Protein AF-A0A0F9EM90-F1 (afdb_monomer_lite)

Sequence (157 aa):
MNNIDSKKKAEEIRKLYMSQSSGDNFTALVMSEFGMGKTSFICTGRRPILIDSFDPRGTTVIEVLYAEEIKKGDILIRTFWNESSKAPTEFIRWERQWMNDVNSNFLSLFGTYAIDSATTFIDALTYYTAIRKGRKEGQLAIQDYIPIYNMFKDFIK

Organism: NCBI:txid412755

Structure (mmCIF, N/CA/C/O backbone):
data_AF-A0A0F9EM90-F1
#
_entry.id   AF-A0A0F9EM90-F1
#
loop_
_atom_site.group_PDB
_atom_site.id
_atom_site.type_symbol
_atom_site.label_atom_id
_atom_site.label_alt_id
_atom_site.label_comp_id
_atom_site.label_asym_id
_atom_site.label_entity_id
_atom_site.label_seq_id
_atom_site.pdbx_PDB_ins_code
_atom_site.Cartn_x
_atom_site.Cartn_y
_atom_site.Cartn_z
_atom_site.occupancy
_atom_site.B_iso_or_equiv
_atom_site.auth_seq_id
_atom_site.auth_comp_id
_atom_site.auth_asym_id
_atom_site.auth_atom_id
_atom_site.pdbx_PDB_model_num
ATOM 1 N N . MET A 1 1 ? -42.984 12.129 17.875 1.00 46.44 1 MET A N 1
ATOM 2 C CA . MET A 1 1 ? -42.345 11.354 16.786 1.00 46.44 1 MET A CA 1
ATOM 3 C C . MET A 1 1 ? -41.773 10.068 17.375 1.00 46.44 1 MET A C 1
ATOM 5 O O . MET A 1 1 ? -41.110 10.130 18.403 1.00 46.44 1 MET A O 1
ATOM 9 N N . ASN A 1 2 ? -42.136 8.915 16.805 1.00 51.62 2 ASN A N 1
ATOM 10 C CA . ASN A 1 2 ? -42.031 7.577 17.406 1.00 51.62 2 ASN A CA 1
ATOM 11 C C . ASN A 1 2 ? -40.585 7.094 17.626 1.00 51.62 2 ASN A C 1
ATOM 13 O O . ASN A 1 2 ? -39.968 6.514 16.742 1.00 51.62 2 ASN A O 1
ATOM 17 N N . ASN A 1 3 ? -40.080 7.255 18.849 1.00 58.31 3 ASN A N 1
ATOM 18 C CA . ASN A 1 3 ? -38.748 6.806 19.281 1.00 58.31 3 ASN A CA 1
ATOM 19 C C . ASN A 1 3 ? -38.628 5.261 19.398 1.00 58.31 3 ASN A C 1
ATOM 21 O O . ASN A 1 3 ? -37.535 4.706 19.474 1.00 58.31 3 ASN A O 1
ATOM 25 N N . ILE A 1 4 ? -39.766 4.556 19.412 1.00 61.81 4 ILE A N 1
ATOM 26 C CA . ILE A 1 4 ? -39.859 3.090 19.538 1.00 61.81 4 ILE A CA 1
ATOM 27 C C . ILE A 1 4 ? -39.525 2.390 18.208 1.00 61.81 4 ILE A C 1
ATOM 29 O O . ILE A 1 4 ? -38.882 1.342 18.214 1.00 61.81 4 ILE A O 1
ATOM 33 N N . ASP A 1 5 ? -39.893 2.991 17.071 1.00 78.44 5 ASP A N 1
ATOM 34 C CA . ASP A 1 5 ? -39.674 2.401 15.742 1.00 78.44 5 ASP A CA 1
ATOM 35 C C . ASP A 1 5 ? -38.191 2.463 15.327 1.00 78.44 5 ASP A C 1
ATOM 37 O O . ASP A 1 5 ? -37.630 1.494 14.817 1.00 78.44 5 ASP A O 1
ATOM 41 N N . SER A 1 6 ? -37.498 3.561 15.655 1.00 79.38 6 SER A N 1
ATOM 42 C CA . SER A 1 6 ? -36.065 3.721 15.368 1.00 79.38 6 SER A CA 1
ATOM 43 C C . SER A 1 6 ? -35.183 2.740 16.147 1.00 79.38 6 SER A C 1
ATOM 45 O O . SER A 1 6 ? -34.231 2.194 15.592 1.00 79.38 6 SER A O 1
ATOM 47 N N . LYS A 1 7 ? -35.502 2.475 17.424 1.00 87.06 7 LYS A N 1
ATOM 48 C CA . LYS A 1 7 ? -34.757 1.505 18.249 1.00 87.06 7 LYS A CA 1
ATOM 49 C C . LYS A 1 7 ? -34.933 0.076 17.746 1.00 87.06 7 LYS A C 1
ATOM 51 O O . LYS A 1 7 ? -33.965 -0.676 17.709 1.00 87.06 7 LYS A O 1
ATOM 56 N N . LYS A 1 8 ? -36.150 -0.283 17.328 1.00 91.00 8 LYS A N 1
ATOM 57 C CA . LYS A 1 8 ? -36.441 -1.606 16.772 1.00 91.00 8 LYS A CA 1
ATOM 58 C C . LYS A 1 8 ? -35.688 -1.837 15.458 1.00 91.00 8 LYS A C 1
ATOM 60 O O . LYS A 1 8 ? -35.020 -2.856 15.331 1.00 91.00 8 LYS A O 1
ATOM 65 N N . LYS A 1 9 ? -35.694 -0.853 14.551 1.00 86.62 9 LYS A N 1
ATOM 66 C CA . LYS A 1 9 ? -34.911 -0.891 13.303 1.00 86.62 9 LYS A CA 1
ATOM 67 C C . LYS A 1 9 ? -33.408 -1.022 13.553 1.00 86.62 9 LYS A C 1
ATOM 69 O O . LYS A 1 9 ? -32.748 -1.818 12.894 1.00 86.62 9 LYS A O 1
ATOM 74 N N . ALA A 1 10 ? -32.862 -0.287 14.523 1.00 88.19 10 ALA A N 1
ATOM 75 C CA . ALA A 1 10 ? -31.448 -0.407 14.889 1.00 88.19 10 ALA A CA 1
ATOM 76 C C . ALA A 1 10 ? -31.095 -1.820 15.388 1.00 88.19 10 ALA A C 1
ATOM 78 O O . ALA A 1 10 ? -30.047 -2.364 15.040 1.00 88.19 10 ALA A O 1
ATOM 79 N N . GLU A 1 11 ? -31.983 -2.433 16.171 1.00 92.31 11 GLU A N 1
ATOM 80 C CA . GLU A 1 11 ? -31.784 -3.781 16.702 1.00 92.31 11 GLU A CA 1
ATOM 81 C C . GLU A 1 11 ? -31.938 -4.867 15.623 1.00 92.31 11 GLU A C 1
ATOM 83 O O . GLU A 1 11 ? -31.204 -5.854 15.621 1.00 92.31 11 GLU A O 1
ATOM 88 N N . GLU A 1 12 ? -32.844 -4.673 14.663 1.00 90.94 12 GLU A N 1
ATOM 89 C CA . GLU A 1 12 ? -32.984 -5.533 13.480 1.00 90.94 12 GLU A CA 1
ATOM 90 C C . GLU A 1 12 ? -31.717 -5.506 12.612 1.00 90.94 12 GLU A C 1
ATOM 92 O O . GLU A 1 12 ? -31.215 -6.564 12.230 1.00 90.94 12 GLU A O 1
ATOM 97 N N . ILE A 1 13 ? -31.136 -4.322 12.384 1.00 86.62 13 ILE A N 1
ATOM 98 C CA . ILE A 1 13 ? -29.864 -4.167 11.661 1.00 86.62 13 ILE A CA 1
ATOM 99 C C . ILE A 1 13 ? -28.724 -4.884 12.400 1.00 86.62 13 ILE A C 1
ATOM 101 O O . ILE A 1 13 ? -27.939 -5.596 11.778 1.00 86.62 13 ILE A O 1
ATOM 105 N N . ARG A 1 14 ? -28.637 -4.760 13.731 1.00 86.00 14 ARG A N 1
ATOM 106 C CA . ARG A 1 14 ? -27.620 -5.474 14.526 1.00 86.00 14 ARG A CA 1
ATOM 107 C C . ARG A 1 14 ? -27.728 -6.986 14.379 1.00 86.00 14 ARG A C 1
ATOM 109 O O . ARG A 1 14 ? -26.720 -7.646 14.147 1.00 86.00 14 ARG A O 1
ATOM 116 N N . LYS A 1 15 ? -28.944 -7.528 14.489 1.00 91.12 15 LYS A N 1
ATOM 117 C CA . LYS A 1 15 ? -29.190 -8.967 14.335 1.00 91.12 15 LYS A CA 1
ATOM 118 C C . LYS A 1 15 ? -28.811 -9.459 12.943 1.00 91.12 15 LYS A C 1
ATOM 120 O O . LYS A 1 15 ? -28.224 -10.530 12.839 1.00 91.12 15 LYS A O 1
ATOM 125 N N . LEU A 1 16 ? -29.078 -8.665 11.903 1.00 82.38 16 LEU A N 1
ATOM 126 C CA . LEU A 1 16 ? -28.652 -8.967 10.538 1.00 82.38 16 LEU A CA 1
ATOM 127 C C . LEU A 1 16 ? -27.127 -9.138 10.459 1.00 82.38 16 LEU A C 1
ATOM 129 O O . LEU A 1 16 ? -26.667 -10.187 10.014 1.00 82.38 16 LEU A O 1
ATOM 133 N N . TYR A 1 17 ? -26.353 -8.169 10.957 1.00 76.44 17 TYR A N 1
ATOM 134 C CA . TYR A 1 17 ? -24.885 -8.247 10.944 1.00 76.44 17 TYR A CA 1
ATOM 135 C C . TYR A 1 17 ? -24.328 -9.386 11.805 1.00 76.44 17 TYR A C 1
ATOM 137 O O . TYR A 1 17 ? -23.344 -10.002 11.420 1.00 76.44 17 TYR A O 1
ATOM 145 N N . MET A 1 18 ? -24.960 -9.704 12.938 1.00 79.94 18 MET A N 1
ATOM 146 C CA . MET A 1 18 ? -24.566 -10.849 13.773 1.00 79.94 18 MET A CA 1
ATOM 147 C C . MET A 1 18 ? -24.895 -12.205 13.131 1.00 79.94 18 MET A C 1
ATOM 149 O O . MET A 1 18 ? -24.245 -13.197 13.440 1.00 79.94 18 MET A O 1
ATOM 153 N N . SER A 1 19 ? -25.922 -12.260 12.276 1.00 79.94 19 SER A N 1
ATOM 154 C CA . SER A 1 19 ? -26.359 -13.488 11.594 1.00 79.94 19 SER A CA 1
ATOM 155 C C . SER A 1 19 ? -25.578 -13.800 10.317 1.00 79.94 19 SER A C 1
ATOM 157 O O . SER A 1 19 ? -25.594 -14.939 9.854 1.00 79.94 19 SER A O 1
ATOM 159 N N . GLN A 1 20 ? -24.900 -12.807 9.741 1.00 75.94 20 GLN A N 1
ATOM 160 C CA . GLN A 1 20 ? -23.992 -13.020 8.624 1.00 75.94 20 GLN A CA 1
ATOM 161 C C . GLN A 1 20 ? -22.680 -13.556 9.191 1.00 75.94 20 GLN A C 1
ATOM 163 O O . GLN A 1 20 ? -21.999 -12.862 9.941 1.00 75.94 20 GLN A O 1
ATOM 168 N N . SER A 1 21 ? -22.337 -14.802 8.853 1.00 56.84 21 SER A N 1
ATOM 169 C CA . SER A 1 21 ? -21.004 -15.339 9.119 1.00 56.84 21 SER A CA 1
ATOM 170 C C . SER A 1 21 ? -19.987 -14.345 8.572 1.00 56.84 21 SER A C 1
ATOM 172 O O . SER A 1 21 ? -19.994 -14.061 7.371 1.00 56.84 21 SER A O 1
ATOM 174 N N . SER A 1 22 ? -19.168 -13.784 9.454 1.00 59.38 22 SER A N 1
ATOM 175 C CA . SER A 1 22 ? -18.066 -12.904 9.096 1.00 59.38 22 SER A CA 1
ATOM 176 C C . SER A 1 22 ? -17.229 -13.595 8.027 1.00 59.38 22 SER A C 1
ATOM 178 O O . SER A 1 22 ? -16.595 -14.607 8.307 1.00 59.38 22 SER A O 1
ATOM 180 N N . GLY A 1 23 ? -17.263 -13.090 6.793 1.00 58.12 23 GLY A N 1
ATOM 181 C CA . GLY A 1 23 ? -16.195 -13.401 5.853 1.00 58.12 23 GLY A CA 1
ATOM 182 C C . GLY A 1 23 ? -14.897 -12.925 6.496 1.00 58.12 23 GLY A C 1
ATOM 183 O O . GLY A 1 23 ? -14.842 -11.787 6.964 1.00 58.12 23 GLY A O 1
ATOM 184 N N . ASP A 1 24 ? -13.899 -13.800 6.585 1.00 68.00 24 ASP A N 1
ATOM 185 C CA . ASP A 1 24 ? -12.699 -13.528 7.383 1.00 68.00 24 ASP A CA 1
ATOM 186 C C . ASP A 1 24 ? -11.896 -12.329 6.854 1.00 68.00 24 ASP A C 1
ATOM 188 O O . ASP A 1 24 ? -11.209 -11.670 7.630 1.00 68.00 24 ASP A O 1
ATOM 192 N N . ASN A 1 25 ? -12.049 -11.986 5.566 1.00 71.38 25 ASN A N 1
ATOM 193 C CA . ASN A 1 25 ? -11.287 -10.936 4.895 1.00 71.38 25 ASN A CA 1
ATOM 194 C C . ASN A 1 25 ? -12.173 -10.050 3.999 1.00 71.38 25 ASN A C 1
ATOM 196 O O . ASN A 1 25 ? -13.101 -10.525 3.342 1.00 71.38 25 ASN A O 1
ATOM 200 N N . PHE A 1 26 ? -11.846 -8.756 3.939 1.00 82.62 26 PHE A N 1
ATOM 201 C CA . PHE A 1 26 ? -12.444 -7.775 3.032 1.00 82.62 26 PHE A CA 1
ATOM 202 C C . PHE A 1 26 ? -11.342 -7.127 2.197 1.00 82.62 26 PHE A C 1
ATOM 204 O O . PHE A 1 26 ? -10.456 -6.476 2.748 1.00 82.62 26 PHE A O 1
ATOM 211 N N . THR A 1 27 ? -11.435 -7.263 0.874 1.00 85.31 27 THR A N 1
ATOM 212 C CA . THR A 1 27 ? -10.551 -6.570 -0.068 1.00 85.31 27 THR A CA 1
ATOM 213 C C . THR A 1 27 ? -11.351 -5.552 -0.863 1.00 85.31 27 THR A C 1
ATOM 215 O O . THR A 1 27 ? -12.435 -5.853 -1.368 1.00 85.31 27 THR A O 1
ATOM 218 N N . ALA A 1 28 ? -10.806 -4.347 -1.009 1.00 87.81 28 ALA A N 1
ATOM 219 C CA . ALA A 1 28 ? -11.412 -3.289 -1.800 1.00 87.81 28 ALA A CA 1
ATOM 220 C C . ALA A 1 28 ? -10.372 -2.547 -2.634 1.00 87.81 28 ALA A C 1
ATOM 222 O O . ALA A 1 28 ? -9.266 -2.269 -2.176 1.00 87.81 28 ALA A O 1
ATOM 223 N N . LEU A 1 29 ? -10.775 -2.163 -3.844 1.00 89.31 29 LEU A N 1
ATOM 224 C CA . LEU A 1 29 ? -10.063 -1.185 -4.654 1.00 89.31 29 LEU A CA 1
ATOM 225 C C . LEU A 1 29 ? -10.736 0.178 -4.467 1.00 89.31 29 LEU A C 1
ATOM 227 O O . LEU A 1 29 ? -11.866 0.386 -4.909 1.00 89.31 29 LEU A O 1
ATOM 231 N N . VAL A 1 30 ? -10.046 1.104 -3.804 1.00 89.88 30 VAL A N 1
ATOM 232 C CA . VAL A 1 30 ? -10.560 2.454 -3.541 1.00 89.88 30 VAL A CA 1
ATOM 233 C C . VAL A 1 30 ? -10.069 3.401 -4.629 1.00 89.88 30 VAL A C 1
ATOM 235 O O . VAL A 1 30 ? -8.875 3.679 -4.737 1.00 89.88 30 VAL A O 1
ATOM 238 N N . MET A 1 31 ? -10.998 3.913 -5.435 1.00 88.31 31 MET A N 1
ATOM 239 C CA . 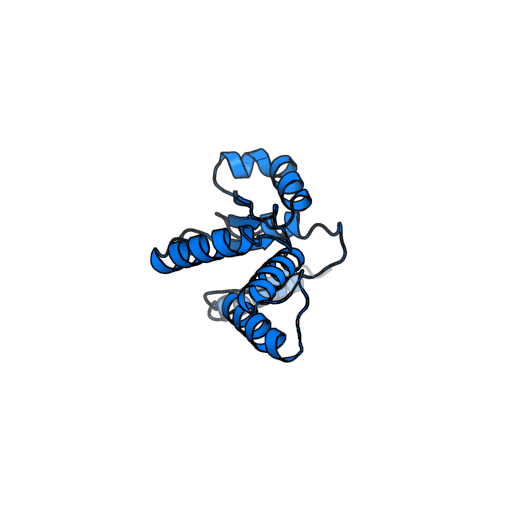MET A 1 31 ? -10.702 4.817 -6.547 1.00 88.31 31 MET A CA 1
ATOM 240 C C . MET A 1 31 ? -11.405 6.155 -6.357 1.00 88.31 31 MET A C 1
ATOM 242 O O . MET A 1 31 ? -12.573 6.214 -5.986 1.00 88.31 31 MET A O 1
ATOM 246 N N . SER A 1 32 ? -10.686 7.237 -6.635 1.00 87.00 32 SER A N 1
ATOM 247 C CA . SER A 1 32 ? -11.215 8.599 -6.630 1.00 87.00 32 SER A CA 1
ATOM 248 C C . SER A 1 32 ? -10.233 9.538 -7.329 1.00 87.00 32 SER A C 1
ATOM 250 O O . SER A 1 32 ? -9.054 9.202 -7.500 1.00 87.00 32 SER A O 1
ATOM 252 N N . GLU A 1 33 ? -10.673 10.761 -7.607 1.00 87.06 33 GLU A N 1
ATOM 253 C CA . GLU A 1 33 ? -9.800 11.838 -8.074 1.00 87.06 33 GLU A CA 1
ATOM 254 C C . GLU A 1 33 ? -8.669 12.159 -7.080 1.00 87.06 33 GLU A C 1
ATOM 256 O O . GLU A 1 33 ? -8.689 11.776 -5.897 1.00 87.06 33 GLU A O 1
ATOM 261 N N . PHE A 1 34 ? -7.640 12.841 -7.585 1.00 84.38 34 PHE A N 1
ATOM 262 C CA . PHE A 1 34 ? -6.526 13.340 -6.785 1.00 84.38 34 PHE A CA 1
ATOM 263 C C . PHE A 1 34 ? -7.029 14.277 -5.672 1.00 84.38 34 PHE A C 1
ATOM 265 O O . PHE A 1 34 ? -7.950 15.059 -5.879 1.00 84.38 34 PHE A O 1
ATOM 272 N N . GLY A 1 35 ? -6.435 14.188 -4.478 1.00 83.19 35 GLY A N 1
ATOM 273 C CA . GLY A 1 35 ? -6.781 15.060 -3.346 1.00 83.19 35 GLY A CA 1
ATOM 274 C C . GLY A 1 35 ? -8.030 14.673 -2.544 1.00 83.19 35 GLY A C 1
ATOM 275 O O . GLY A 1 35 ? -8.271 15.268 -1.502 1.00 83.19 35 GLY A O 1
ATOM 276 N N . MET A 1 36 ? -8.782 13.638 -2.933 1.00 90.00 36 MET A N 1
ATOM 277 C CA . MET A 1 36 ? -10.009 13.220 -2.221 1.00 90.00 36 MET A CA 1
ATOM 278 C C . MET A 1 36 ? -9.756 12.392 -0.942 1.00 90.00 36 MET A C 1
ATOM 280 O O . MET A 1 36 ? -10.641 11.684 -0.473 1.00 90.00 36 MET A O 1
ATOM 284 N N . GLY A 1 37 ? -8.540 12.429 -0.388 1.00 88.69 37 GLY A N 1
ATOM 285 C CA . GLY A 1 37 ? -8.238 11.809 0.909 1.00 88.69 37 GLY A CA 1
ATOM 286 C C . GLY A 1 37 ? -8.121 10.280 0.924 1.00 88.69 37 GLY A C 1
ATOM 287 O O . GLY A 1 37 ? -8.282 9.689 1.985 1.00 88.69 37 GLY A O 1
ATOM 288 N N . LYS A 1 38 ? -7.813 9.622 -0.206 1.00 91.44 38 LYS A N 1
ATOM 289 C CA . LYS A 1 38 ? -7.612 8.153 -0.264 1.00 91.44 38 LYS A CA 1
ATOM 290 C C . LYS A 1 38 ? -6.577 7.659 0.747 1.00 91.44 38 LYS A C 1
ATOM 292 O O . LYS A 1 38 ? -6.831 6.716 1.486 1.00 91.44 38 LYS A O 1
ATOM 297 N N . THR A 1 39 ? -5.442 8.342 0.815 1.00 89.94 39 THR A N 1
ATOM 298 C CA . THR A 1 39 ? -4.379 8.022 1.763 1.00 89.94 39 THR A CA 1
ATOM 299 C C . THR A 1 39 ? -4.857 8.149 3.215 1.00 89.94 39 THR A C 1
ATOM 301 O O . THR A 1 39 ? -4.654 7.243 4.014 1.00 89.94 39 THR A O 1
ATOM 304 N N . SER A 1 40 ? -5.592 9.213 3.552 1.00 92.38 40 SER A N 1
ATOM 305 C CA . SER A 1 40 ? -6.198 9.374 4.883 1.00 92.38 40 SER A CA 1
ATOM 306 C C . SER A 1 40 ? -7.271 8.319 5.178 1.00 92.38 40 SER A C 1
ATOM 308 O O . SER A 1 40 ? -7.410 7.882 6.317 1.00 92.38 40 SER A O 1
ATOM 310 N N . PHE A 1 41 ? -8.017 7.879 4.160 1.00 93.75 41 PHE A N 1
ATOM 311 C CA . PHE A 1 41 ? -9.005 6.810 4.289 1.00 93.75 41 PHE A CA 1
ATOM 312 C C . PHE A 1 41 ? -8.353 5.486 4.711 1.00 93.75 41 PHE A C 1
ATOM 314 O O . PHE A 1 41 ? -8.882 4.819 5.600 1.00 93.75 41 PHE A O 1
ATOM 321 N N . ILE A 1 42 ? -7.178 5.142 4.168 1.00 94.38 42 ILE A N 1
ATOM 322 C CA . ILE A 1 42 ? -6.421 3.942 4.571 1.00 94.38 42 ILE A CA 1
ATOM 323 C C . ILE A 1 42 ? -6.150 3.949 6.082 1.00 94.38 42 ILE A C 1
ATOM 325 O O . ILE A 1 42 ? -6.340 2.934 6.750 1.00 94.38 42 ILE A O 1
ATOM 329 N N . CYS A 1 43 ? -5.794 5.105 6.648 1.00 94.75 43 CYS A N 1
ATOM 330 C CA . CYS A 1 43 ? -5.495 5.265 8.074 1.00 94.75 43 CYS A CA 1
ATOM 331 C C . CYS A 1 43 ? -6.711 5.080 9.006 1.00 94.75 43 CYS A C 1
ATOM 333 O O . CYS A 1 43 ? -6.552 5.068 10.227 1.00 94.75 43 CYS A O 1
ATOM 335 N N . THR A 1 44 ? -7.923 4.925 8.460 1.00 94.19 44 THR A N 1
ATOM 336 C CA . THR A 1 44 ? -9.133 4.579 9.230 1.00 94.19 44 THR A CA 1
ATOM 337 C C . THR A 1 44 ? -9.347 3.070 9.381 1.00 94.19 44 THR A C 1
ATOM 339 O O . THR A 1 44 ? -10.270 2.650 10.080 1.00 94.19 44 THR A O 1
ATOM 342 N N . GLY A 1 45 ? -8.494 2.255 8.749 1.00 93.31 45 GLY A N 1
ATOM 343 C CA . GLY A 1 45 ? -8.544 0.799 8.816 1.00 93.31 45 GLY A CA 1
ATOM 344 C C . GLY A 1 45 ? -8.340 0.226 10.224 1.00 93.31 45 GLY A C 1
ATOM 345 O O . GLY A 1 45 ? -7.969 0.908 11.185 1.00 93.31 45 GLY A O 1
ATOM 346 N N . ARG A 1 46 ? -8.573 -1.082 10.353 1.00 93.69 46 ARG A N 1
ATOM 347 C CA . ARG A 1 46 ? -8.303 -1.827 11.587 1.00 93.69 46 ARG A CA 1
ATOM 348 C C . ARG A 1 46 ? -6.795 -1.852 11.855 1.00 93.69 46 ARG A C 1
ATOM 350 O O . ARG A 1 46 ? -6.026 -2.283 11.002 1.00 93.69 46 ARG A O 1
ATOM 357 N N . ARG A 1 47 ? -6.390 -1.429 13.053 1.00 96.06 47 ARG A N 1
ATOM 358 C CA . ARG A 1 47 ? -4.987 -1.393 13.495 1.00 96.06 47 ARG A CA 1
ATOM 359 C C . ARG A 1 47 ? -4.466 -2.780 13.937 1.00 96.06 47 ARG A C 1
ATOM 361 O O . ARG A 1 47 ? -5.281 -3.602 14.367 1.00 96.06 47 ARG A O 1
ATOM 368 N N . PRO A 1 48 ? -3.140 -3.021 13.888 1.00 97.25 48 PRO A N 1
ATOM 369 C CA . PRO A 1 48 ? -2.139 -2.141 13.279 1.00 97.25 48 PRO A CA 1
ATOM 370 C C . PRO A 1 48 ? -2.252 -2.162 11.747 1.00 97.25 48 PRO A C 1
ATOM 372 O O . PRO A 1 48 ? -2.729 -3.142 11.171 1.00 97.25 48 PRO A O 1
ATOM 375 N N . ILE A 1 49 ? -1.871 -1.061 11.102 1.00 97.50 49 ILE A N 1
ATOM 376 C CA . ILE A 1 49 ? -1.987 -0.855 9.652 1.00 97.50 49 ILE A CA 1
ATOM 377 C C . ILE A 1 49 ? -0.593 -0.927 9.030 1.00 97.50 49 ILE A C 1
ATOM 379 O O . ILE A 1 49 ? 0.308 -0.230 9.487 1.00 97.50 49 ILE A O 1
ATOM 383 N N . LEU A 1 50 ? -0.427 -1.722 7.974 1.00 97.44 50 LEU A N 1
ATOM 384 C CA . LEU A 1 50 ? 0.768 -1.718 7.129 1.00 97.44 50 LEU A CA 1
ATOM 385 C C . LEU A 1 50 ? 0.446 -1.088 5.773 1.00 97.44 50 LEU A C 1
ATOM 387 O O . LEU A 1 50 ? -0.493 -1.510 5.099 1.00 97.44 50 LEU A O 1
ATOM 391 N N . ILE A 1 51 ? 1.238 -0.097 5.373 1.00 96.75 51 ILE A N 1
ATOM 392 C CA . ILE A 1 51 ? 1.080 0.631 4.114 1.00 96.75 51 ILE A CA 1
ATOM 393 C C . ILE A 1 51 ? 2.359 0.500 3.289 1.00 96.75 51 ILE A C 1
ATOM 395 O O . ILE A 1 51 ? 3.416 0.990 3.687 1.00 96.75 51 ILE A O 1
ATOM 399 N N . ASP A 1 52 ? 2.249 -0.098 2.108 1.00 96.25 52 ASP A N 1
ATOM 400 C CA . ASP A 1 52 ? 3.286 -0.063 1.079 1.00 96.25 52 ASP A CA 1
ATOM 401 C C . ASP A 1 52 ? 3.033 1.125 0.155 1.00 96.25 52 ASP A C 1
ATOM 403 O O . ASP A 1 52 ? 2.168 1.089 -0.723 1.00 96.25 52 ASP A O 1
ATOM 407 N N . SER A 1 53 ? 3.771 2.211 0.378 1.00 95.19 53 SER A N 1
ATOM 408 C CA . SER A 1 53 ? 3.540 3.478 -0.297 1.00 95.19 53 SER A CA 1
ATOM 409 C C . SER A 1 53 ? 4.416 3.678 -1.537 1.00 95.19 53 SER A C 1
ATOM 411 O O . SER A 1 53 ? 5.630 3.851 -1.451 1.00 95.19 53 SER A O 1
ATOM 413 N N . PHE A 1 54 ? 3.771 3.732 -2.697 1.00 92.81 54 PHE A N 1
ATOM 414 C CA . PHE A 1 54 ? 4.289 4.167 -3.992 1.00 92.81 54 PHE A CA 1
ATOM 415 C C . PHE A 1 54 ? 3.924 5.632 -4.323 1.00 92.81 54 PHE A C 1
ATOM 417 O O . PHE A 1 54 ? 4.269 6.114 -5.397 1.00 92.81 54 PHE A O 1
ATOM 424 N N . ASP A 1 55 ? 3.250 6.369 -3.432 1.00 89.81 55 A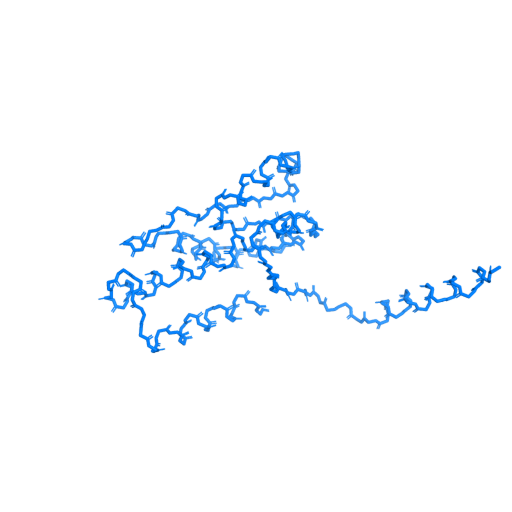SP A N 1
ATOM 425 C CA . ASP A 1 55 ? 2.969 7.805 -3.589 1.00 89.81 55 ASP A CA 1
ATOM 426 C C . ASP A 1 55 ? 3.784 8.643 -2.578 1.00 89.81 55 ASP A C 1
ATOM 428 O O . ASP A 1 55 ? 3.502 8.605 -1.375 1.00 89.81 55 ASP A O 1
ATOM 432 N N . PRO A 1 56 ? 4.768 9.451 -3.031 1.00 89.75 56 PRO A N 1
ATOM 433 C CA . PRO A 1 56 ? 5.572 10.271 -2.127 1.00 89.75 56 PRO A CA 1
ATOM 434 C C . PRO A 1 56 ? 4.732 11.341 -1.422 1.00 89.75 56 PRO A C 1
ATOM 436 O O . PRO A 1 56 ? 4.975 11.654 -0.259 1.00 89.75 56 PRO A O 1
ATOM 439 N N . ARG A 1 57 ? 3.718 11.895 -2.101 1.00 87.62 57 ARG A N 1
ATOM 440 C CA . ARG A 1 57 ? 2.835 12.915 -1.521 1.00 87.62 57 ARG A CA 1
ATOM 441 C C . ARG A 1 57 ? 1.894 12.287 -0.504 1.00 87.62 57 ARG A C 1
ATOM 443 O O . ARG A 1 57 ? 1.676 12.875 0.551 1.00 87.62 57 ARG A O 1
ATOM 450 N N . GLY A 1 58 ? 1.380 11.095 -0.809 1.00 85.06 58 GLY A N 1
ATOM 451 C CA . GLY A 1 58 ? 0.611 10.282 0.132 1.00 85.06 58 GLY A CA 1
ATOM 452 C C . GLY A 1 58 ? 1.411 10.005 1.406 1.00 85.06 58 GLY A C 1
ATOM 453 O O . GLY A 1 58 ? 0.946 10.317 2.500 1.00 85.06 58 GLY A O 1
ATOM 454 N N . THR A 1 59 ? 2.658 9.547 1.265 1.00 89.75 59 THR A N 1
ATOM 455 C CA . THR A 1 59 ? 3.564 9.305 2.403 1.00 89.75 59 THR A CA 1
ATOM 456 C C . THR A 1 59 ? 3.681 10.538 3.305 1.00 89.75 59 THR A C 1
ATOM 458 O O . THR A 1 59 ? 3.420 10.438 4.502 1.00 89.75 59 THR A O 1
ATOM 461 N N . THR A 1 60 ? 3.974 11.719 2.742 1.00 91.50 60 THR A N 1
ATOM 462 C CA . THR A 1 60 ? 4.087 12.964 3.526 1.00 91.50 60 THR A CA 1
ATOM 463 C C . THR A 1 60 ? 2.795 13.310 4.267 1.00 91.50 60 THR A C 1
ATOM 465 O O . THR A 1 60 ? 2.840 13.760 5.410 1.00 91.50 60 THR A O 1
ATOM 468 N N . VAL A 1 61 ? 1.629 13.099 3.648 1.00 90.31 61 VAL A N 1
ATOM 469 C CA . VAL A 1 61 ? 0.338 13.330 4.313 1.00 90.31 61 VAL A CA 1
ATOM 470 C C . VAL A 1 61 ? 0.190 12.429 5.538 1.00 90.31 61 VAL A C 1
ATOM 472 O O . VAL A 1 61 ? -0.248 12.912 6.583 1.00 90.31 61 VAL A O 1
ATOM 475 N N . ILE A 1 62 ? 0.574 11.151 5.443 1.00 91.62 62 ILE A N 1
ATOM 476 C CA . ILE A 1 62 ? 0.481 10.233 6.585 1.00 91.62 62 ILE A CA 1
ATOM 477 C C . ILE A 1 62 ? 1.466 10.643 7.682 1.00 91.62 62 ILE A C 1
ATOM 479 O O . ILE A 1 62 ? 1.079 10.740 8.843 1.00 91.62 62 ILE A O 1
ATOM 483 N N . GLU A 1 63 ? 2.713 10.936 7.315 1.00 92.50 63 GLU A N 1
ATOM 484 C CA . GLU A 1 63 ? 3.763 11.349 8.252 1.00 92.50 63 GLU A CA 1
ATOM 485 C C . GLU A 1 63 ? 3.389 12.609 9.038 1.00 92.50 63 GLU A C 1
ATOM 487 O O . GLU A 1 63 ? 3.714 12.710 10.217 1.00 92.50 63 GLU A O 1
ATOM 492 N N . VAL A 1 64 ? 2.687 13.558 8.411 1.00 93.62 64 VAL A N 1
ATOM 493 C CA . VAL A 1 64 ? 2.269 14.808 9.060 1.00 93.62 64 VAL A CA 1
ATOM 494 C C . VAL A 1 64 ? 1.000 14.626 9.892 1.00 93.62 64 VAL A C 1
ATOM 496 O O . VAL A 1 64 ? 0.945 15.093 11.028 1.00 93.62 64 VAL A O 1
ATOM 499 N N . LEU A 1 65 ? -0.035 13.983 9.344 1.00 94.31 65 LEU A N 1
ATOM 500 C CA . LEU A 1 65 ? -1.348 13.913 9.997 1.00 94.31 65 LEU A CA 1
ATOM 501 C C . LEU A 1 65 ? -1.463 12.787 11.030 1.00 94.31 65 LEU A C 1
ATOM 503 O O . LEU A 1 65 ? -2.290 12.895 11.931 1.00 94.31 65 LEU A O 1
ATOM 507 N N . TYR A 1 66 ? -0.647 11.738 10.910 1.00 95.50 66 TYR A N 1
ATOM 508 C CA . TYR A 1 66 ? -0.706 10.531 11.743 1.00 95.50 66 TYR A CA 1
ATOM 509 C C . TYR A 1 66 ? 0.644 10.219 12.411 1.00 95.50 66 TYR A C 1
ATOM 511 O O . TYR A 1 66 ? 0.980 9.061 12.672 1.00 95.50 66 TYR A O 1
ATOM 519 N N . ALA A 1 67 ? 1.444 11.255 12.685 1.00 95.62 67 ALA A N 1
ATOM 520 C CA . ALA A 1 67 ? 2.766 11.130 13.302 1.00 95.62 67 ALA A CA 1
ATOM 521 C C . ALA A 1 67 ? 2.735 10.349 14.629 1.00 95.62 67 ALA A C 1
ATOM 523 O O . ALA A 1 67 ? 3.631 9.552 14.918 1.00 95.62 67 ALA A O 1
ATOM 524 N N . GLU A 1 68 ? 1.693 10.555 15.438 1.00 97.19 68 GLU A N 1
ATOM 525 C CA . GLU A 1 68 ? 1.549 9.897 16.737 1.00 97.19 68 GLU A CA 1
ATOM 526 C C . GLU A 1 68 ? 1.199 8.412 16.594 1.00 97.19 68 GLU A C 1
ATOM 528 O O . GLU A 1 68 ? 1.737 7.581 17.325 1.00 97.19 68 GLU A O 1
ATOM 533 N N . GLU A 1 69 ? 0.338 8.049 15.645 1.00 97.19 69 GLU A N 1
ATOM 534 C CA . GLU A 1 69 ? 0.023 6.660 15.310 1.00 97.19 69 GLU A CA 1
ATOM 535 C C . GLU A 1 69 ? 1.249 5.923 14.768 1.00 97.19 69 GLU A C 1
ATOM 537 O O . GLU A 1 69 ? 1.492 4.779 15.154 1.00 97.19 69 GLU A O 1
ATOM 542 N N . ILE A 1 70 ? 2.062 6.583 13.938 1.00 96.19 70 ILE A N 1
ATOM 543 C CA . ILE A 1 70 ? 3.338 6.028 13.469 1.00 96.19 70 ILE A CA 1
ATOM 544 C C . ILE A 1 70 ? 4.266 5.777 14.657 1.00 96.19 70 ILE A C 1
ATOM 546 O O . ILE A 1 70 ? 4.799 4.680 14.817 1.00 96.19 70 ILE A O 1
ATOM 550 N N . LYS A 1 71 ? 4.423 6.766 15.543 1.00 96.44 71 LYS A N 1
ATOM 551 C CA . LYS A 1 71 ? 5.290 6.661 16.723 1.00 96.44 71 LYS A CA 1
ATOM 552 C C . LYS A 1 71 ? 4.855 5.551 17.684 1.00 96.44 71 LYS A C 1
ATOM 554 O O . LYS A 1 71 ? 5.703 4.928 18.317 1.00 96.44 71 LYS A O 1
ATOM 559 N N . LYS A 1 72 ? 3.548 5.304 17.799 1.00 96.69 72 LYS A N 1
ATOM 560 C CA . LYS A 1 72 ? 2.978 4.215 18.609 1.00 96.69 72 LYS A CA 1
ATOM 561 C C . LYS A 1 72 ? 3.090 2.840 17.949 1.00 96.69 72 LYS A C 1
ATOM 563 O O . LYS A 1 72 ? 2.902 1.842 18.637 1.00 96.69 72 LYS A O 1
ATOM 568 N N . GLY A 1 73 ? 3.395 2.779 16.652 1.00 95.94 73 GLY A N 1
ATOM 569 C CA . GLY A 1 73 ? 3.384 1.539 15.876 1.00 95.94 73 GLY A CA 1
ATOM 570 C C . GLY A 1 73 ? 1.981 1.091 15.452 1.00 95.94 73 GLY A C 1
ATOM 571 O O . GLY A 1 73 ? 1.801 -0.054 15.051 1.00 95.94 73 GLY A O 1
ATOM 572 N N . ASP A 1 74 ? 0.987 1.979 15.521 1.00 97.44 74 ASP A N 1
ATOM 573 C CA . ASP A 1 74 ? -0.367 1.716 15.024 1.00 97.44 74 ASP A CA 1
ATOM 574 C C . ASP A 1 74 ? -0.424 1.750 13.491 1.00 97.44 74 ASP A C 1
ATOM 576 O O . ASP A 1 74 ? -1.275 1.096 12.883 1.00 97.44 74 ASP A O 1
ATOM 580 N N . ILE A 1 75 ? 0.468 2.530 12.874 1.00 97.94 75 ILE A N 1
ATOM 581 C CA . ILE A 1 75 ? 0.623 2.657 11.425 1.00 97.94 75 ILE A CA 1
ATOM 582 C C . ILE A 1 75 ? 2.097 2.463 11.077 1.00 97.94 75 ILE A C 1
ATOM 584 O O . ILE A 1 75 ? 2.966 3.173 11.578 1.00 97.94 75 ILE A O 1
ATOM 588 N N . LEU A 1 76 ? 2.374 1.507 10.199 1.00 97.50 76 LEU A N 1
ATOM 589 C CA . LEU A 1 76 ? 3.688 1.242 9.636 1.00 97.50 76 LEU A CA 1
ATOM 590 C C . LEU A 1 76 ? 3.645 1.553 8.145 1.00 97.50 76 LEU A C 1
ATOM 592 O O . LEU A 1 76 ? 2.726 1.134 7.442 1.00 97.50 76 LEU A O 1
ATOM 596 N N . ILE A 1 77 ? 4.655 2.270 7.660 1.00 96.06 77 ILE A N 1
ATOM 597 C CA . ILE A 1 77 ? 4.746 2.687 6.261 1.00 96.06 77 ILE A CA 1
ATOM 598 C C . ILE A 1 77 ? 6.088 2.229 5.705 1.00 96.06 77 ILE A C 1
ATOM 600 O O . ILE A 1 77 ? 7.135 2.475 6.305 1.00 96.06 77 ILE A O 1
ATOM 604 N N . ARG A 1 78 ? 6.061 1.583 4.541 1.00 96.19 78 ARG A N 1
ATOM 605 C CA . ARG A 1 78 ? 7.239 1.262 3.734 1.00 96.19 78 ARG A CA 1
ATOM 606 C C . ARG A 1 78 ? 7.142 2.028 2.431 1.00 96.19 78 ARG A C 1
ATOM 608 O O . ARG A 1 78 ? 6.126 1.963 1.753 1.00 96.19 78 ARG A O 1
ATOM 615 N N . THR A 1 79 ? 8.181 2.764 2.074 1.00 95.00 79 THR A N 1
ATOM 616 C CA . THR A 1 79 ? 8.188 3.568 0.850 1.00 95.00 79 THR A CA 1
ATOM 617 C C . THR A 1 79 ? 8.765 2.766 -0.314 1.00 95.00 79 THR A C 1
ATOM 619 O O . THR A 1 79 ? 9.685 1.978 -0.116 1.00 95.00 79 THR A O 1
ATOM 622 N N . PHE A 1 80 ? 8.222 2.955 -1.519 1.00 93.62 80 PHE A N 1
ATOM 623 C CA . PHE A 1 80 ? 8.610 2.316 -2.790 1.00 93.62 80 PHE A CA 1
ATOM 624 C C . PHE A 1 80 ? 8.418 3.263 -3.995 1.00 93.62 80 PHE A C 1
ATOM 626 O O . PHE A 1 80 ? 8.251 2.836 -5.133 1.00 93.62 80 PHE A O 1
ATOM 633 N N . TRP A 1 81 ? 8.377 4.574 -3.755 1.00 87.19 81 TRP A N 1
ATOM 634 C CA . TRP A 1 81 ? 7.990 5.568 -4.760 1.00 87.19 81 TRP A CA 1
ATOM 635 C C . TRP A 1 81 ? 9.139 6.099 -5.627 1.00 87.19 81 TRP A C 1
ATOM 637 O O . TRP A 1 81 ? 8.889 6.858 -6.562 1.00 87.19 81 TRP A O 1
ATOM 647 N N . ASN A 1 82 ? 10.395 5.738 -5.348 1.00 86.25 82 ASN A N 1
ATOM 648 C CA . ASN A 1 82 ? 11.555 6.260 -6.080 1.00 86.25 82 ASN A CA 1
ATOM 649 C C . ASN A 1 82 ? 11.846 5.454 -7.361 1.00 86.25 82 ASN A C 1
ATOM 651 O O . ASN A 1 82 ? 12.979 5.037 -7.603 1.00 86.25 82 ASN A O 1
ATOM 655 N N . GLU A 1 83 ? 10.797 5.162 -8.133 1.00 83.25 83 GLU A N 1
ATOM 656 C CA . GLU A 1 83 ? 10.862 4.229 -9.255 1.00 83.25 83 GLU A CA 1
ATOM 657 C C . GLU A 1 83 ? 11.347 4.897 -10.546 1.00 83.25 83 GLU A C 1
ATOM 659 O O . GLU A 1 83 ? 11.029 6.053 -10.836 1.00 83.25 83 GLU A O 1
ATOM 664 N N . SER A 1 84 ? 12.099 4.152 -11.359 1.00 79.50 84 SER A N 1
ATOM 665 C CA . SER A 1 84 ? 12.617 4.622 -12.644 1.00 79.50 84 SER A CA 1
ATOM 666 C C . SER A 1 84 ? 12.245 3.681 -13.781 1.00 79.50 84 SER A C 1
ATOM 668 O O . SER A 1 84 ? 12.533 2.487 -13.745 1.00 79.50 84 SER A O 1
ATOM 670 N N . SER A 1 85 ? 11.711 4.236 -14.872 1.00 75.00 85 SER A N 1
ATOM 671 C CA . SER A 1 85 ? 11.417 3.468 -16.091 1.00 75.00 85 SER A CA 1
ATOM 672 C C . SER A 1 85 ? 12.660 2.887 -16.771 1.00 75.00 85 SER A C 1
ATOM 674 O O . SER A 1 85 ? 12.542 1.982 -17.595 1.00 75.00 85 SER A O 1
ATOM 676 N N . LYS A 1 86 ? 13.852 3.398 -16.435 1.00 75.44 86 LYS A N 1
ATOM 677 C CA . LYS A 1 86 ? 15.149 2.920 -16.941 1.00 75.44 86 LYS A CA 1
ATOM 678 C C . LYS A 1 86 ? 15.775 1.855 -16.044 1.00 75.44 86 LYS A C 1
ATOM 680 O O . LYS A 1 86 ? 16.564 1.046 -16.524 1.00 75.44 86 LYS A O 1
ATOM 685 N N . ALA A 1 87 ? 15.448 1.881 -14.757 1.00 79.56 87 ALA A N 1
ATOM 686 C CA . ALA A 1 87 ? 15.987 0.986 -13.744 1.00 79.56 87 ALA A CA 1
ATOM 687 C C . ALA A 1 87 ? 14.899 0.713 -12.689 1.00 79.56 87 ALA A C 1
ATOM 689 O O . ALA A 1 87 ? 14.895 1.379 -11.656 1.00 79.56 87 ALA A O 1
ATOM 690 N N . PRO A 1 88 ? 13.965 -0.218 -12.961 1.00 81.12 88 PRO A N 1
ATOM 691 C CA . PRO A 1 88 ? 12.820 -0.480 -12.108 1.00 81.12 88 PRO A CA 1
ATOM 692 C C . PRO A 1 88 ? 13.273 -1.298 -10.898 1.00 81.12 88 PRO A C 1
ATOM 694 O O . PRO A 1 88 ? 13.319 -2.531 -10.939 1.00 81.12 88 PRO A O 1
ATOM 697 N N . THR A 1 89 ? 13.722 -0.612 -9.853 1.00 88.94 89 THR A N 1
ATOM 698 C CA . THR A 1 89 ? 14.283 -1.223 -8.644 1.00 88.94 89 THR A CA 1
ATOM 699 C C . THR A 1 89 ? 13.268 -1.314 -7.524 1.00 88.94 89 THR A C 1
ATOM 701 O O . THR A 1 89 ? 13.369 -2.219 -6.692 1.00 88.94 89 THR A O 1
ATOM 704 N N . GLU A 1 90 ? 12.292 -0.411 -7.491 1.00 91.44 90 GLU A N 1
ATOM 705 C CA . GLU A 1 90 ? 11.357 -0.322 -6.375 1.00 91.44 90 GLU A CA 1
ATOM 706 C C . GLU A 1 90 ? 10.339 -1.458 -6.416 1.00 91.44 90 GLU A C 1
ATOM 708 O O . GLU A 1 90 ? 10.111 -2.086 -5.383 1.00 91.44 90 GLU A O 1
ATOM 713 N N . PHE A 1 91 ? 9.832 -1.822 -7.600 1.00 89.94 91 PHE A N 1
ATOM 714 C CA . PHE A 1 91 ? 8.988 -3.006 -7.761 1.00 89.94 91 PHE A CA 1
ATOM 715 C C . PHE A 1 91 ? 9.716 -4.283 -7.329 1.00 89.94 91 PHE A C 1
ATOM 717 O O . PHE A 1 91 ? 9.148 -5.109 -6.626 1.00 89.94 91 PHE A O 1
ATOM 724 N N . ILE A 1 92 ? 10.995 -4.440 -7.689 1.00 90.94 92 ILE A N 1
ATOM 725 C CA . ILE A 1 92 ? 11.792 -5.616 -7.299 1.00 90.94 92 ILE A CA 1
ATOM 726 C C . ILE A 1 92 ? 12.023 -5.637 -5.785 1.00 90.94 92 ILE A C 1
ATOM 728 O O . ILE A 1 92 ? 11.966 -6.700 -5.161 1.00 90.94 92 ILE A O 1
ATOM 732 N N . ARG A 1 93 ? 12.308 -4.478 -5.177 1.00 94.69 93 ARG A N 1
ATOM 733 C CA . ARG A 1 93 ? 12.456 -4.371 -3.720 1.00 94.69 93 ARG A CA 1
ATOM 734 C C . ARG A 1 93 ? 11.154 -4.753 -3.027 1.00 94.69 93 ARG A C 1
ATOM 736 O O . ARG A 1 93 ? 11.192 -5.534 -2.078 1.00 94.69 93 ARG A O 1
ATOM 743 N N . TRP A 1 94 ? 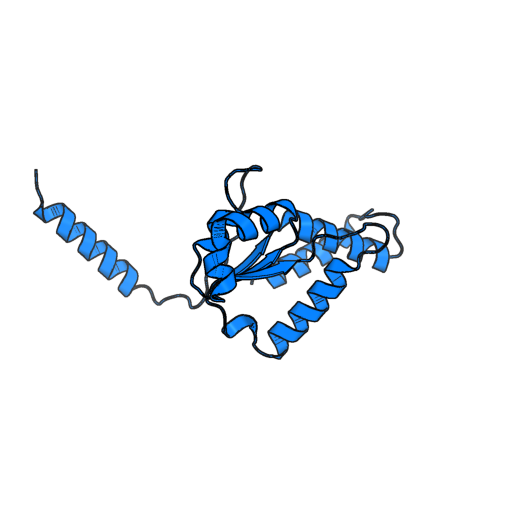10.035 -4.238 -3.522 1.00 94.44 94 TRP A N 1
ATOM 744 C CA . TRP A 1 94 ? 8.710 -4.567 -3.026 1.00 94.44 94 TRP A CA 1
ATOM 745 C C . TRP A 1 94 ? 8.385 -6.055 -3.199 1.00 94.44 94 TRP A C 1
A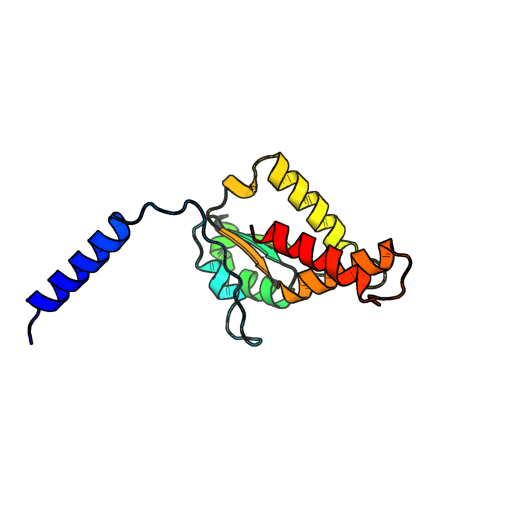TOM 747 O O . TRP A 1 94 ? 8.027 -6.693 -2.223 1.00 94.44 94 TRP A O 1
ATOM 757 N N . GLU A 1 95 ? 8.599 -6.646 -4.378 1.00 92.00 95 GLU A N 1
ATOM 758 C CA . GLU A 1 95 ? 8.315 -8.063 -4.661 1.00 92.00 95 GLU A CA 1
ATOM 759 C C . GLU A 1 95 ? 9.083 -8.985 -3.703 1.00 92.00 95 GLU A C 1
ATOM 761 O O . GLU A 1 95 ? 8.520 -9.920 -3.137 1.00 92.00 95 GLU A O 1
ATOM 766 N N . ARG A 1 96 ? 10.364 -8.691 -3.446 1.00 93.81 96 ARG A N 1
ATOM 767 C CA . ARG A 1 96 ? 11.163 -9.436 -2.459 1.00 93.81 96 ARG A CA 1
ATOM 768 C C . ARG A 1 96 ? 10.605 -9.293 -1.049 1.00 93.81 96 ARG A C 1
ATOM 770 O O . ARG A 1 96 ? 10.544 -10.281 -0.322 1.00 93.81 96 ARG A O 1
ATOM 777 N N . GLN A 1 97 ? 10.221 -8.078 -0.664 1.00 95.38 97 GLN A N 1
ATOM 778 C CA . GLN A 1 97 ? 9.628 -7.819 0.641 1.00 95.38 97 GLN A CA 1
ATOM 779 C C . GLN A 1 97 ? 8.292 -8.557 0.794 1.00 95.38 97 GLN A C 1
ATOM 781 O O . GLN A 1 97 ? 8.112 -9.269 1.774 1.00 95.38 97 GLN A O 1
ATOM 786 N N . TRP A 1 98 ? 7.410 -8.461 -0.199 1.00 92.56 98 TRP A N 1
ATOM 787 C CA . TRP A 1 98 ? 6.122 -9.146 -0.251 1.00 92.56 98 TRP A CA 1
ATOM 788 C C . TRP A 1 98 ? 6.279 -10.658 -0.097 1.00 92.56 98 TRP A C 1
ATOM 790 O O . TRP A 1 98 ? 5.648 -11.266 0.763 1.00 92.56 98 TRP A O 1
ATOM 800 N N . MET A 1 99 ? 7.181 -11.272 -0.867 1.00 92.69 99 MET A N 1
ATOM 801 C CA . MET A 1 99 ? 7.451 -12.707 -0.760 1.00 92.69 99 MET A CA 1
ATOM 802 C C . MET A 1 99 ? 7.959 -13.092 0.632 1.00 92.69 99 MET A C 1
ATOM 804 O O . MET A 1 99 ? 7.542 -14.114 1.174 1.00 92.69 99 MET A O 1
ATOM 808 N N . ASN A 1 100 ? 8.832 -12.281 1.233 1.00 94.94 100 ASN A N 1
ATOM 809 C CA . ASN A 1 100 ? 9.288 -12.510 2.602 1.00 94.94 100 ASN A CA 1
ATOM 810 C C . ASN A 1 100 ? 8.135 -12.400 3.606 1.00 94.94 100 ASN A C 1
ATOM 812 O O . ASN A 1 100 ? 8.030 -13.242 4.497 1.00 94.94 100 ASN A O 1
ATOM 816 N N . ASP A 1 101 ? 7.258 -11.409 3.456 1.00 94.31 101 ASP A N 1
ATOM 817 C CA . ASP A 1 101 ? 6.123 -11.190 4.352 1.00 94.31 101 ASP A CA 1
ATOM 818 C C . ASP A 1 101 ? 5.115 -12.340 4.278 1.00 94.31 101 ASP A C 1
ATOM 820 O O . ASP A 1 101 ? 4.668 -12.840 5.310 1.00 94.31 101 ASP A O 1
ATOM 824 N N . VAL A 1 102 ? 4.793 -12.796 3.065 1.00 89.19 102 VAL A N 1
ATOM 825 C CA . VAL A 1 102 ? 3.900 -13.938 2.832 1.00 89.19 102 VAL A CA 1
ATOM 826 C C . VAL A 1 102 ? 4.507 -15.215 3.415 1.00 89.19 102 VAL A C 1
ATOM 828 O O . VAL A 1 102 ? 3.847 -15.915 4.179 1.00 89.19 102 VAL A O 1
ATOM 831 N N . ASN A 1 103 ? 5.783 -15.497 3.133 1.00 92.62 103 ASN A N 1
ATOM 832 C CA . ASN A 1 103 ? 6.455 -16.712 3.610 1.00 92.62 103 ASN A CA 1
ATOM 833 C C . ASN A 1 103 ? 6.631 -16.752 5.135 1.00 92.62 103 ASN A C 1
ATOM 835 O O . ASN A 1 103 ? 6.640 -17.829 5.727 1.00 92.62 103 ASN A O 1
ATOM 839 N N . SER A 1 104 ? 6.800 -15.592 5.769 1.00 94.69 104 SER A N 1
ATOM 840 C CA . SER A 1 104 ? 6.944 -15.471 7.224 1.00 94.69 104 SER A CA 1
ATOM 841 C C . SER A 1 104 ? 5.615 -15.294 7.957 1.00 94.69 104 SER A C 1
ATOM 843 O O . SER A 1 104 ? 5.611 -15.212 9.185 1.00 94.69 104 SER A O 1
ATOM 845 N N . ASN A 1 105 ? 4.496 -15.238 7.226 1.00 91.62 105 ASN A N 1
ATOM 846 C CA . ASN A 1 105 ? 3.177 -14.906 7.760 1.00 91.62 105 ASN A CA 1
ATOM 847 C C . ASN A 1 105 ? 3.149 -13.540 8.488 1.00 91.62 105 ASN A C 1
ATOM 849 O O . ASN A 1 105 ? 2.362 -13.316 9.403 1.00 91.62 105 ASN A O 1
ATOM 853 N N . PHE A 1 106 ? 4.010 -12.604 8.082 1.00 95.06 106 PHE A N 1
ATOM 854 C CA . PHE A 1 106 ? 4.129 -11.273 8.682 1.00 95.06 106 PHE A CA 1
ATOM 855 C C . PHE A 1 106 ? 2.838 -10.457 8.549 1.00 95.06 106 PHE A C 1
ATOM 857 O O . PHE A 1 106 ? 2.459 -9.736 9.470 1.00 95.06 106 PHE A O 1
ATOM 864 N N . LEU A 1 107 ? 2.123 -10.604 7.429 1.00 91.94 107 LEU A N 1
ATOM 865 C CA . LEU A 1 107 ? 0.884 -9.864 7.167 1.00 91.94 107 LEU A CA 1
ATOM 866 C C . LEU A 1 107 ? -0.235 -10.198 8.164 1.00 91.94 107 LEU A C 1
ATOM 868 O O . LEU A 1 107 ? -1.079 -9.343 8.420 1.00 91.94 107 LEU A O 1
ATOM 872 N N . SER A 1 108 ? -0.220 -11.381 8.795 1.00 90.88 108 SER A N 1
ATOM 873 C CA . SER A 1 108 ? -1.232 -11.747 9.797 1.00 90.88 108 SER A CA 1
ATOM 874 C C . SER A 1 108 ? -1.125 -10.939 11.094 1.00 90.88 108 SER A C 1
ATOM 876 O O . SER A 1 108 ? -1.982 -11.063 11.966 1.00 90.88 108 SER A O 1
ATOM 878 N N . LEU A 1 109 ? -0.055 -10.156 11.262 1.00 94.12 109 LEU A N 1
ATOM 879 C CA . LEU A 1 109 ? 0.125 -9.252 12.396 1.00 94.12 109 LEU A CA 1
ATOM 880 C C . LEU A 1 109 ? -0.691 -7.962 12.252 1.00 94.12 109 LEU A C 1
ATOM 882 O O . LEU A 1 109 ? -0.857 -7.239 13.235 1.00 94.12 109 LEU A O 1
ATOM 886 N N . PHE A 1 110 ? -1.198 -7.669 11.053 1.00 94.94 110 PHE A N 1
ATOM 887 C CA . PHE A 1 110 ? -1.878 -6.419 10.741 1.00 94.94 110 PHE A CA 1
ATOM 888 C C . PHE A 1 110 ? -3.382 -6.614 10.613 1.00 94.94 110 PHE A C 1
ATOM 890 O O . PHE A 1 110 ? -3.868 -7.592 10.052 1.00 94.94 110 PHE A O 1
ATOM 897 N N . GLY A 1 111 ? -4.133 -5.641 11.126 1.00 93.56 111 GLY A N 1
ATOM 898 C CA . GLY A 1 111 ? -5.574 -5.571 10.908 1.00 93.56 111 GLY A CA 1
ATOM 899 C C . GLY A 1 111 ? -5.925 -5.046 9.517 1.00 93.56 111 GLY A C 1
ATOM 900 O O . GLY A 1 111 ? -7.022 -5.308 9.034 1.00 93.56 111 GLY A O 1
ATOM 901 N N . THR A 1 112 ? -5.008 -4.299 8.893 1.00 94.81 112 THR A N 1
ATOM 902 C CA . THR A 1 112 ? -5.156 -3.731 7.550 1.00 94.81 112 THR A CA 1
ATOM 903 C C . THR A 1 112 ? -3.810 -3.742 6.837 1.00 94.81 112 THR A C 1
ATOM 905 O O . THR A 1 112 ? -2.813 -3.277 7.388 1.00 94.81 112 THR A O 1
ATOM 908 N N . TYR A 1 113 ? -3.806 -4.204 5.590 1.00 94.81 113 TYR A N 1
ATOM 909 C CA . TYR A 1 113 ? -2.708 -4.022 4.647 1.00 94.81 113 TYR A CA 1
ATOM 910 C C . TYR A 1 113 ? -3.193 -3.174 3.468 1.00 94.81 113 TYR A C 1
ATOM 912 O O . TYR A 1 113 ? -4.310 -3.375 2.986 1.00 94.81 113 TYR A O 1
ATOM 920 N N . ALA A 1 114 ? -2.377 -2.228 3.011 1.00 94.69 114 ALA A N 1
ATOM 921 C CA . ALA A 1 114 ? -2.713 -1.360 1.891 1.00 94.69 114 ALA A CA 1
ATOM 922 C C . ALA A 1 114 ? -1.509 -1.072 0.988 1.00 94.69 114 ALA A C 1
ATOM 924 O O . ALA A 1 114 ? -0.382 -0.936 1.457 1.00 94.69 114 ALA A O 1
ATOM 925 N N . ILE A 1 115 ? -1.787 -0.899 -0.305 1.00 93.94 115 ILE A N 1
ATOM 926 C CA . ILE A 1 115 ? -0.851 -0.371 -1.305 1.00 93.94 115 ILE A CA 1
ATOM 927 C C . ILE A 1 115 ? -1.313 1.044 -1.676 1.00 93.94 115 ILE A C 1
ATOM 929 O O . ILE A 1 115 ? -2.463 1.219 -2.086 1.00 93.94 115 ILE A O 1
ATOM 933 N N . ASP A 1 116 ? -0.438 2.049 -1.557 1.00 93.00 116 ASP A N 1
ATOM 934 C CA . ASP A 1 116 ? -0.775 3.460 -1.820 1.00 93.00 116 ASP A CA 1
ATOM 935 C C . ASP A 1 116 ? 0.291 4.206 -2.647 1.00 93.00 116 ASP A C 1
ATOM 937 O O . ASP A 1 116 ? 1.322 4.577 -2.115 1.00 93.00 116 ASP A O 1
ATOM 941 N N . SER A 1 117 ? 0.130 4.534 -3.924 1.00 89.75 117 SER A N 1
ATOM 942 C CA . SER A 1 117 ? -1.075 4.399 -4.734 1.00 89.75 117 SER A CA 1
ATOM 943 C C . SER A 1 117 ? -1.020 3.170 -5.642 1.00 89.75 117 SER A C 1
ATOM 945 O O . SER A 1 117 ? 0.034 2.810 -6.172 1.00 89.75 117 SER A O 1
ATOM 947 N N . ALA A 1 118 ? -2.184 2.563 -5.891 1.00 86.69 118 ALA A N 1
ATOM 948 C CA . ALA A 1 118 ? -2.320 1.481 -6.867 1.00 86.69 118 ALA A CA 1
ATOM 949 C C . ALA A 1 118 ? -1.883 1.908 -8.282 1.00 86.69 118 ALA A C 1
ATOM 951 O O . ALA A 1 118 ? -1.348 1.095 -9.029 1.00 86.69 118 ALA A O 1
ATOM 952 N N . THR A 1 119 ? -2.069 3.182 -8.646 1.00 85.75 119 THR A N 1
ATOM 953 C CA . THR A 1 119 ? -1.640 3.715 -9.946 1.00 85.75 119 THR A CA 1
ATOM 954 C C . THR A 1 119 ? -0.122 3.651 -10.092 1.00 85.75 119 THR A C 1
ATOM 956 O O . THR A 1 119 ? 0.372 3.025 -11.026 1.00 85.75 119 THR A O 1
ATOM 959 N N . THR A 1 120 ? 0.625 4.220 -9.140 1.00 88.31 120 THR A N 1
ATOM 960 C CA . THR A 1 120 ? 2.094 4.219 -9.209 1.00 88.31 120 THR A CA 1
ATOM 961 C C . THR A 1 120 ? 2.668 2.807 -9.078 1.00 88.31 120 THR A C 1
ATOM 963 O 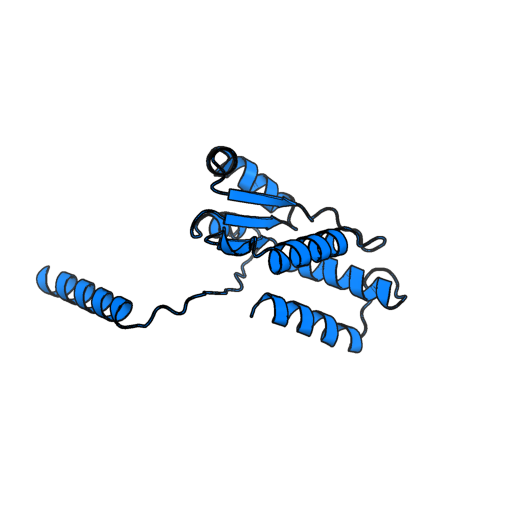O . THR A 1 120 ? 3.683 2.486 -9.692 1.00 88.31 120 THR A O 1
ATOM 966 N N . PHE A 1 121 ? 1.997 1.931 -8.327 1.00 89.50 121 PHE A N 1
ATOM 967 C CA . PHE A 1 121 ? 2.336 0.511 -8.274 1.00 89.50 121 PHE A CA 1
ATOM 968 C C . PHE A 1 121 ? 2.244 -0.167 -9.654 1.00 89.50 121 PHE A C 1
ATOM 970 O O . PHE A 1 121 ? 3.156 -0.892 -10.057 1.00 89.50 121 PHE A O 1
ATOM 977 N N . ILE A 1 122 ? 1.168 0.088 -10.406 1.00 87.62 122 ILE A N 1
ATOM 978 C CA . ILE A 1 122 ? 0.981 -0.461 -11.758 1.00 87.62 122 ILE A CA 1
ATOM 979 C C . ILE A 1 122 ? 2.033 0.090 -12.730 1.00 87.62 122 ILE A C 1
ATOM 981 O O . ILE A 1 122 ? 2.533 -0.663 -13.572 1.00 87.62 122 ILE A O 1
ATOM 985 N N . ASP A 1 123 ? 2.416 1.362 -12.602 1.00 87.12 123 ASP A N 1
ATOM 986 C CA . ASP A 1 123 ? 3.501 1.947 -13.399 1.00 87.12 123 ASP A CA 1
ATOM 987 C C . ASP A 1 123 ? 4.839 1.246 -13.115 1.00 87.12 123 ASP A C 1
ATOM 989 O O . ASP A 1 123 ? 5.546 0.844 -14.043 1.00 87.12 123 ASP A O 1
ATOM 993 N N . ALA A 1 124 ? 5.156 1.005 -11.840 1.00 88.50 124 ALA A N 1
ATOM 994 C CA . ALA A 1 124 ? 6.362 0.286 -11.429 1.00 88.50 124 ALA A CA 1
ATOM 995 C C . ALA A 1 124 ? 6.406 -1.147 -11.995 1.00 88.50 124 ALA A C 1
ATOM 997 O O . ALA A 1 124 ? 7.399 -1.567 -12.601 1.00 88.50 124 ALA A O 1
ATOM 998 N N . LEU A 1 125 ? 5.289 -1.874 -11.896 1.00 88.44 125 LEU A N 1
ATOM 999 C CA . LEU A 1 125 ? 5.122 -3.208 -12.480 1.00 88.44 125 LEU A CA 1
ATOM 1000 C C . LEU A 1 125 ? 5.262 -3.192 -14.014 1.00 88.44 125 LEU A C 1
ATOM 1002 O O . LEU A 1 125 ? 5.855 -4.099 -14.613 1.00 88.44 125 LEU A O 1
ATOM 1006 N N . THR A 1 126 ? 4.749 -2.149 -14.662 1.00 87.62 126 THR A N 1
ATOM 1007 C CA . THR A 1 126 ? 4.855 -1.946 -16.111 1.00 87.62 126 THR A CA 1
ATOM 1008 C C . THR A 1 126 ? 6.309 -1.772 -16.538 1.00 87.62 126 THR A C 1
ATOM 1010 O O . THR A 1 126 ? 6.769 -2.454 -17.460 1.00 87.62 126 THR A O 1
ATOM 1013 N N . TYR A 1 127 ? 7.066 -0.922 -15.844 1.00 88.00 127 TYR A N 1
ATOM 1014 C CA . TYR A 1 127 ? 8.484 -0.705 -16.128 1.00 88.00 127 TYR A CA 1
ATOM 1015 C C . TYR A 1 127 ? 9.310 -1.976 -15.935 1.00 88.00 127 TYR A C 1
ATOM 1017 O O . TYR A 1 127 ? 10.104 -2.337 -16.809 1.00 88.00 127 TYR A O 1
ATOM 1025 N N . TYR A 1 128 ? 9.067 -2.701 -14.842 1.00 87.81 128 TYR A N 1
ATOM 1026 C CA . TYR A 1 128 ? 9.692 -3.996 -14.584 1.00 87.81 128 TYR A CA 1
ATOM 1027 C C . TYR A 1 128 ? 9.430 -5.003 -15.711 1.00 87.81 128 TYR A C 1
ATOM 1029 O O . TYR A 1 128 ? 10.361 -5.627 -16.235 1.00 87.81 128 TYR A O 1
ATOM 1037 N N . THR A 1 129 ? 8.172 -5.126 -16.135 1.00 86.38 129 THR A N 1
ATOM 1038 C CA . THR A 1 129 ? 7.762 -6.060 -17.192 1.00 86.38 129 THR A CA 1
ATOM 1039 C C . THR A 1 129 ? 8.401 -5.707 -18.534 1.00 86.38 129 THR A C 1
ATOM 1041 O O . THR A 1 129 ? 8.922 -6.591 -19.222 1.00 86.38 129 THR A O 1
ATOM 1044 N N . ALA A 1 130 ? 8.419 -4.421 -18.896 1.00 86.00 130 ALA A N 1
ATOM 1045 C CA . ALA A 1 130 ? 9.013 -3.946 -20.142 1.00 86.00 130 ALA A CA 1
ATOM 1046 C C . ALA A 1 130 ? 10.509 -4.297 -20.226 1.00 86.00 130 ALA A C 1
ATOM 1048 O O . ALA A 1 130 ? 10.954 -4.883 -21.217 1.00 86.00 130 ALA A O 1
ATOM 1049 N N . ILE A 1 131 ? 11.277 -4.029 -19.166 1.00 83.62 131 ILE A N 1
ATOM 1050 C CA . ILE A 1 131 ? 12.723 -4.292 -19.146 1.00 83.62 131 ILE A CA 1
ATOM 1051 C C . ILE A 1 131 ? 13.035 -5.786 -19.148 1.00 83.62 131 ILE A C 1
ATOM 1053 O O . ILE A 1 131 ? 13.903 -6.218 -19.909 1.00 83.62 131 ILE A O 1
ATOM 1057 N N . ARG A 1 132 ? 12.289 -6.611 -18.400 1.00 83.31 132 ARG A N 1
ATOM 1058 C CA . ARG A 1 132 ? 12.451 -8.078 -18.456 1.00 83.31 132 ARG A CA 1
ATOM 1059 C C . ARG A 1 132 ? 12.225 -8.657 -19.851 1.00 83.31 132 ARG A C 1
ATOM 1061 O O . ARG A 1 132 ? 12.794 -9.693 -20.181 1.00 83.31 132 ARG A O 1
ATOM 1068 N N . LYS A 1 133 ? 11.395 -8.007 -20.667 1.00 84.88 133 LYS A N 1
ATOM 1069 C CA . LYS A 1 133 ? 11.114 -8.400 -22.054 1.00 84.88 133 LYS A CA 1
ATOM 1070 C C . LYS A 1 133 ? 12.052 -7.743 -23.075 1.00 84.88 133 LYS A C 1
ATOM 1072 O O . LYS A 1 133 ? 11.825 -7.904 -24.270 1.00 84.88 133 LYS A O 1
ATOM 1077 N N . GLY A 1 134 ? 13.084 -7.018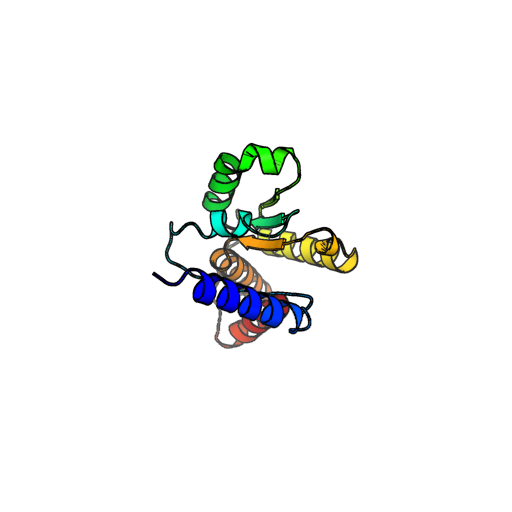 -22.633 1.00 82.44 134 GLY A N 1
ATOM 1078 C CA . GLY A 1 134 ? 14.054 -6.354 -23.508 1.00 82.44 134 GLY A CA 1
ATOM 1079 C C . GLY A 1 134 ? 13.503 -5.118 -24.226 1.00 82.44 134 GLY A C 1
ATOM 1080 O O . GLY A 1 134 ? 13.969 -4.778 -25.312 1.00 82.44 134 GLY A O 1
ATOM 1081 N N . ARG A 1 135 ? 12.488 -4.460 -23.657 1.00 81.12 135 ARG A N 1
ATOM 1082 C CA . ARG A 1 135 ? 11.803 -3.311 -24.264 1.00 81.12 135 ARG A CA 1
ATOM 1083 C C . ARG A 1 135 ? 12.294 -2.005 -23.668 1.00 81.12 135 ARG A C 1
ATOM 1085 O O . ARG A 1 135 ? 12.774 -1.962 -22.538 1.00 81.12 135 ARG A O 1
ATOM 1092 N N . LYS A 1 136 ? 12.166 -0.927 -24.440 1.00 74.81 136 LYS A N 1
ATOM 1093 C CA . LYS A 1 136 ? 12.576 0.409 -24.004 1.00 74.81 136 LYS A CA 1
ATOM 1094 C C . LYS A 1 136 ? 11.478 1.064 -23.166 1.00 74.81 136 LYS A C 1
ATOM 1096 O O . LYS A 1 136 ? 10.321 1.055 -23.569 1.00 74.81 136 LYS A O 1
ATOM 1101 N N . GLU A 1 137 ? 11.880 1.644 -22.035 1.00 68.25 137 GLU A N 1
ATOM 1102 C CA . GLU A 1 137 ? 11.181 2.725 -21.316 1.00 68.25 137 GLU A CA 1
ATOM 1103 C C . GLU A 1 137 ? 9.653 2.548 -21.188 1.00 68.25 137 GLU A C 1
ATOM 1105 O O . GLU A 1 137 ? 8.878 3.412 -21.585 1.00 68.25 137 GLU A O 1
ATOM 1110 N N . GLY A 1 138 ? 9.200 1.411 -20.649 1.00 65.19 138 GLY A N 1
ATOM 1111 C CA . GLY A 1 138 ? 7.774 1.188 -20.367 1.00 65.19 138 GLY A CA 1
ATOM 1112 C C . GLY A 1 138 ? 6.892 0.893 -21.585 1.00 65.19 138 GLY A C 1
ATOM 1113 O O . GLY A 1 138 ? 5.675 0.810 -21.441 1.00 65.19 138 GLY A O 1
ATOM 1114 N N . GLN A 1 139 ? 7.463 0.688 -22.777 1.00 76.38 139 GLN A N 1
ATOM 1115 C CA . GLN A 1 139 ? 6.688 0.258 -23.941 1.00 76.38 139 GLN A CA 1
ATOM 1116 C C . GLN A 1 139 ? 6.206 -1.186 -23.774 1.00 76.38 139 GLN A C 1
ATOM 1118 O O . GLN A 1 139 ? 6.967 -2.146 -23.935 1.00 76.38 139 GLN A O 1
ATOM 1123 N N . LEU A 1 140 ? 4.916 -1.336 -23.490 1.00 79.00 140 LEU A N 1
ATOM 1124 C CA . LEU A 1 140 ? 4.222 -2.616 -23.513 1.00 79.00 140 LEU A CA 1
ATOM 1125 C C . LEU A 1 140 ? 3.625 -2.875 -24.898 1.00 79.00 140 LEU A C 1
ATOM 1127 O O . LEU A 1 140 ? 3.266 -1.967 -25.641 1.00 79.00 140 LEU A O 1
ATOM 1131 N N . ALA A 1 141 ? 3.501 -4.149 -25.229 1.00 80.69 141 ALA A N 1
ATOM 1132 C CA . ALA A 1 141 ? 2.676 -4.632 -26.321 1.00 80.69 141 ALA A CA 1
ATOM 1133 C C . ALA A 1 141 ? 1.492 -5.360 -25.703 1.00 80.69 141 ALA A C 1
ATOM 1135 O O . ALA A 1 141 ? 1.506 -5.719 -24.525 1.00 80.69 141 ALA A O 1
ATOM 1136 N N . ILE A 1 142 ? 0.479 -5.615 -26.522 1.00 80.19 142 ILE A N 1
ATOM 1137 C CA . ILE A 1 142 ? -0.782 -6.218 -26.084 1.00 80.19 142 ILE A CA 1
ATOM 1138 C C . ILE A 1 142 ? -0.538 -7.499 -25.264 1.00 80.19 142 ILE A C 1
ATOM 1140 O O . ILE A 1 142 ? -1.171 -7.701 -24.230 1.00 80.19 142 ILE A O 1
ATOM 1144 N N . GLN A 1 143 ? 0.440 -8.322 -25.655 1.00 82.81 143 GLN A N 1
ATOM 1145 C CA . GLN A 1 143 ? 0.770 -9.564 -24.953 1.00 82.81 143 GLN A CA 1
ATOM 1146 C C . GLN A 1 143 ? 1.334 -9.396 -23.527 1.00 82.81 143 GLN A C 1
ATOM 1148 O O . GLN A 1 143 ? 1.311 -10.362 -22.768 1.00 82.81 143 GLN A O 1
ATOM 1153 N N . ASP A 1 144 ? 1.833 -8.220 -23.131 1.00 81.38 144 ASP A N 1
ATOM 1154 C CA . ASP A 1 144 ? 2.397 -8.014 -21.783 1.00 81.38 144 ASP A CA 1
ATOM 1155 C C . ASP A 1 144 ? 1.352 -7.591 -20.752 1.00 81.38 144 ASP A C 1
ATOM 1157 O O . ASP A 1 144 ? 1.579 -7.745 -19.552 1.00 81.38 144 ASP A O 1
ATOM 1161 N N . TYR A 1 145 ? 0.189 -7.117 -21.203 1.00 80.75 145 TYR A N 1
ATOM 1162 C CA . TYR A 1 145 ? -0.908 -6.764 -20.305 1.00 80.75 145 TYR A CA 1
ATOM 1163 C C . TYR A 1 145 ? -1.505 -7.990 -19.612 1.00 80.75 145 TYR A C 1
ATOM 1165 O O . TYR A 1 145 ? -1.996 -7.871 -18.495 1.00 80.75 145 TYR A O 1
ATOM 1173 N N . ILE A 1 146 ? -1.426 -9.175 -20.230 1.00 83.44 146 ILE A N 1
ATOM 1174 C CA . ILE A 1 146 ? -1.916 -10.424 -19.627 1.00 83.44 146 ILE A CA 1
ATOM 1175 C C . ILE A 1 146 ? -1.127 -10.763 -18.344 1.00 83.44 146 ILE A C 1
ATOM 1177 O O . ILE A 1 146 ? -1.758 -10.935 -17.301 1.00 83.44 146 ILE A O 1
ATOM 1181 N N . PRO A 1 147 ? 0.223 -10.819 -18.358 1.00 78.88 147 PRO A N 1
ATOM 1182 C CA . PRO A 1 147 ? 1.024 -10.962 -17.141 1.00 78.88 147 PRO A CA 1
ATOM 1183 C C . PRO A 1 147 ? 0.722 -9.918 -16.060 1.00 78.88 147 PRO A C 1
ATOM 1185 O O . PRO A 1 147 ? 0.528 -10.289 -14.906 1.00 78.88 147 PRO A O 1
ATOM 1188 N N . ILE A 1 148 ? 0.640 -8.637 -16.433 1.00 81.31 148 ILE A N 1
ATOM 1189 C CA . ILE A 1 148 ? 0.383 -7.532 -15.494 1.00 81.31 148 ILE A CA 1
ATOM 1190 C C . ILE A 1 148 ? -0.989 -7.693 -14.834 1.00 81.31 148 ILE A C 1
ATOM 1192 O O . ILE A 1 148 ? -1.109 -7.585 -13.616 1.00 81.31 148 ILE A O 1
ATOM 1196 N N . TYR A 1 149 ? -2.015 -8.014 -15.625 1.00 81.38 149 TYR A N 1
ATOM 1197 C CA . TYR A 1 149 ? -3.361 -8.277 -15.128 1.00 81.38 149 TYR A CA 1
ATOM 1198 C C . TYR A 1 149 ? -3.400 -9.475 -14.176 1.00 81.38 149 TYR A C 1
ATOM 1200 O O . TYR A 1 149 ? -4.033 -9.395 -13.126 1.00 81.38 149 TYR A O 1
ATOM 1208 N N . ASN A 1 150 ? -2.723 -10.575 -14.518 1.00 80.00 150 ASN A N 1
ATOM 1209 C CA . ASN A 1 150 ? -2.691 -11.764 -13.667 1.00 80.00 150 ASN A CA 1
ATOM 1210 C C . ASN A 1 150 ? -2.003 -11.475 -12.330 1.00 80.00 150 ASN A C 1
ATOM 1212 O O . ASN A 1 150 ? -2.571 -11.791 -11.292 1.00 80.00 150 ASN A O 1
ATOM 1216 N N . MET A 1 151 ? -0.855 -10.790 -12.346 1.00 76.31 151 MET A N 1
ATOM 1217 C CA . MET A 1 151 ? -0.177 -10.375 -11.115 1.00 76.31 151 MET A CA 1
ATOM 1218 C C . MET A 1 151 ? -1.073 -9.474 -10.262 1.00 76.31 151 MET A C 1
ATOM 1220 O O . MET A 1 151 ? -1.251 -9.728 -9.078 1.00 76.31 151 MET A O 1
ATOM 1224 N N . PHE A 1 152 ? -1.710 -8.470 -10.870 1.00 74.38 152 PHE A N 1
ATOM 1225 C CA . PHE A 1 152 ? -2.624 -7.579 -10.155 1.00 74.38 152 PHE A CA 1
ATOM 1226 C C . PHE A 1 152 ? -3.824 -8.320 -9.551 1.00 74.38 152 PHE A C 1
ATOM 1228 O O . PHE A 1 152 ? -4.233 -8.046 -8.425 1.00 74.38 152 PHE A O 1
ATOM 1235 N N . LYS A 1 153 ? -4.376 -9.292 -10.280 1.00 73.81 153 LYS A N 1
ATOM 1236 C CA . LYS A 1 153 ? -5.484 -10.130 -9.817 1.00 73.81 153 LYS A CA 1
ATOM 1237 C C . LYS A 1 153 ? -5.085 -11.028 -8.649 1.00 73.81 153 LYS A C 1
ATOM 1239 O O . LYS A 1 153 ? -5.907 -11.229 -7.759 1.00 73.81 153 LYS A O 1
ATOM 1244 N N . ASP A 1 154 ? -3.866 -11.550 -8.655 1.00 72.44 154 ASP A N 1
ATOM 1245 C CA . ASP A 1 154 ? -3.353 -12.394 -7.578 1.00 72.44 154 ASP A CA 1
ATOM 1246 C C . ASP A 1 154 ? -3.068 -11.586 -6.300 1.00 72.44 154 ASP A C 1
ATOM 1248 O O . ASP A 1 154 ? -3.166 -12.142 -5.215 1.00 72.44 154 ASP A O 1
ATOM 1252 N N . PHE A 1 155 ? -2.812 -10.273 -6.395 1.00 66.81 155 PHE A N 1
ATOM 1253 C CA . PHE A 1 155 ? -2.675 -9.397 -5.217 1.00 66.81 155 PHE A CA 1
ATOM 1254 C C . PHE A 1 155 ? -4.005 -9.017 -4.551 1.00 66.81 155 PHE A C 1
ATOM 1256 O O . PHE A 1 155 ? -4.018 -8.631 -3.386 1.00 66.81 155 PHE A O 1
ATOM 1263 N N . ILE A 1 156 ? -5.117 -9.061 -5.288 1.00 64.06 156 ILE A N 1
ATOM 1264 C CA . ILE A 1 156 ? -6.442 -8.634 -4.797 1.00 64.06 156 ILE A CA 1
ATOM 1265 C C . ILE A 1 156 ? -7.238 -9.803 -4.190 1.00 64.06 156 ILE A C 1
ATOM 1267 O O . ILE A 1 156 ? -8.214 -9.580 -3.470 1.00 64.06 156 ILE A O 1
ATOM 1271 N N . LYS A 1 157 ? -6.859 -11.042 -4.503 1.00 57.03 157 LYS A N 1
ATOM 1272 C CA . LYS A 1 157 ? -7.516 -12.255 -4.004 1.00 57.03 157 LYS A CA 1
ATOM 1273 C C . LYS A 1 157 ? -6.966 -12.691 -2.658 1.00 57.03 157 LYS A C 1
ATOM 1275 O O . LYS A 1 157 ? -7.805 -13.151 -1.854 1.00 57.03 157 LYS A O 1
#

Radius of gyration: 19.75 Å; chains: 1; bounding box: 58×32×46 Å

Foldseek 3Di:
DDPPVVVVVVVVVVVVVVPPDDPPDDFDDDDDDPPPCPLVVQLVFAWQEEEEELDPVSVVVCCVPVVVCVVVNRYHYDYLNPADLQDLVSLVVVVVVVVVCVVVVVCVNGRYYYYHPPVSNLQSVQSVQQVVVVHHRSDDDPVSVVVSVVVVVVVRD

pLDDT: mean 86.18, std 10.17, range [46.44, 97.94]

Secondary structure (DSSP, 8-state):
--HHHHHHHHHHHHHHHHHS---S---------TTSSHHHHHTTSSSSEEEEE--HHHHHHHHHHSHHHHHHTSEEEEE----BTTB--HHHHHHHHHHHHHHTTGGGG-SEEEEE-HHHHHHHHHHHHHHHTT-STT---HHHHHHHHHHHHHHH-